Protein AF-A0A438C0N7-F1 (afdb_monomer)

pLDDT: mean 75.09, std 13.57, range [41.03, 96.31]

InterPro domains:
  IPR004041 NAF domain [PF03822] (58-81)
  IPR018451 NAF/FISL domain [PS50816] (56-80)

Organism: Vitis vinifera (NCBI:txid29760)

Mean predicted aligned error: 17.83 Å

Structure (mmCIF, N/CA/C/O backbone):
data_AF-A0A438C0N7-F1
#
_entry.id   AF-A0A438C0N7-F1
#
loop_
_atom_site.group_PDB
_atom_site.id
_atom_site.type_symbol
_atom_site.label_atom_id
_atom_site.label_alt_id
_atom_site.label_comp_id
_atom_site.label_asym_id
_atom_site.label_entity_id
_atom_site.label_seq_id
_atom_site.pdbx_PDB_ins_code
_atom_site.Cartn_x
_atom_site.Cartn_y
_atom_site.Cartn_z
_atom_site.occupancy
_atom_site.B_iso_or_equiv
_atom_site.auth_seq_id
_atom_site.auth_comp_id
_atom_site.auth_asym_id
_atom_site.auth_atom_id
_atom_site.pdbx_PDB_model_num
ATOM 1 N N . MET A 1 1 ? 7.743 -11.822 20.398 1.00 57.69 1 MET A N 1
ATOM 2 C CA . MET A 1 1 ? 6.401 -11.724 19.775 1.00 57.69 1 MET A CA 1
ATOM 3 C C . MET A 1 1 ? 6.524 -12.049 18.295 1.00 57.69 1 MET A C 1
ATOM 5 O O . MET A 1 1 ? 7.520 -11.659 17.701 1.00 57.69 1 MET A O 1
ATOM 9 N N . GLN A 1 2 ? 5.566 -12.773 17.714 1.00 89.94 2 GLN A N 1
ATOM 10 C CA . GLN A 1 2 ? 5.538 -13.085 16.279 1.00 89.94 2 GLN A CA 1
ATOM 11 C C . GLN A 1 2 ? 4.551 -12.164 15.556 1.00 89.94 2 GLN A C 1
ATOM 13 O O . GLN A 1 2 ? 3.518 -11.801 16.115 1.00 89.94 2 GLN A O 1
ATOM 18 N N . ARG A 1 3 ? 4.880 -11.777 14.318 1.00 95.00 3 ARG A N 1
ATOM 19 C CA . ARG A 1 3 ? 4.010 -10.960 13.462 1.00 95.00 3 ARG A CA 1
ATOM 20 C C . ARG A 1 3 ? 2.724 -11.729 13.143 1.00 95.00 3 ARG A C 1
ATOM 22 O O . ARG A 1 3 ? 2.782 -12.894 12.756 1.00 95.00 3 ARG A O 1
ATOM 29 N N . ILE A 1 4 ? 1.579 -11.062 13.267 1.00 95.06 4 ILE A N 1
ATOM 30 C CA . ILE A 1 4 ? 0.281 -11.614 12.871 1.00 95.06 4 ILE A CA 1
ATOM 31 C C . ILE A 1 4 ? 0.219 -11.801 11.345 1.00 95.06 4 ILE A C 1
ATOM 33 O O . ILE A 1 4 ? 0.715 -10.971 10.584 1.00 95.06 4 ILE A O 1
ATOM 37 N N . ARG A 1 5 ? -0.366 -12.911 10.887 1.00 96.31 5 ARG A N 1
ATOM 38 C CA . ARG A 1 5 ? -0.608 -13.171 9.457 1.00 96.31 5 ARG A CA 1
ATOM 39 C C . ARG A 1 5 ? -1.913 -12.513 9.006 1.00 96.31 5 ARG A C 1
ATOM 41 O O . ARG A 1 5 ? -2.771 -12.234 9.839 1.00 96.31 5 ARG A O 1
ATOM 48 N N . ILE A 1 6 ? -2.099 -12.348 7.695 1.00 93.12 6 ILE A N 1
ATOM 49 C CA . ILE A 1 6 ? -3.353 -11.833 7.113 1.00 93.12 6 ILE A CA 1
ATOM 50 C C . ILE A 1 6 ? -4.572 -12.617 7.613 1.00 93.12 6 ILE A C 1
ATOM 52 O O . ILE A 1 6 ? -5.559 -12.007 8.009 1.00 93.12 6 ILE A O 1
ATOM 56 N N . GLU A 1 7 ? -4.477 -13.944 7.706 1.00 93.38 7 GLU A N 1
ATOM 57 C CA . GLU A 1 7 ? -5.548 -14.777 8.272 1.00 93.38 7 GLU A CA 1
ATOM 58 C C . GLU A 1 7 ? -5.861 -14.437 9.732 1.00 93.38 7 GLU A C 1
ATOM 60 O O . GLU A 1 7 ? -7.014 -14.443 10.149 1.00 93.38 7 GLU A O 1
ATOM 65 N N . GLY A 1 8 ? -4.840 -14.092 10.518 1.00 94.50 8 GLY A N 1
ATOM 66 C CA . GLY A 1 8 ? -5.033 -13.630 11.890 1.00 94.50 8 GLY A CA 1
ATOM 67 C C . GLY A 1 8 ? -5.783 -12.301 11.935 1.00 94.50 8 GLY A C 1
ATOM 68 O O . GLY A 1 8 ? -6.720 -12.164 12.711 1.00 94.50 8 GLY A O 1
ATOM 69 N N . ILE A 1 9 ? -5.427 -11.361 11.055 1.00 94.44 9 ILE A N 1
ATOM 70 C CA . ILE A 1 9 ? -6.093 -10.056 10.949 1.00 94.44 9 ILE A CA 1
ATOM 71 C C . ILE A 1 9 ? -7.553 -10.231 10.509 1.00 94.44 9 ILE A C 1
ATOM 73 O O . ILE A 1 9 ? -8.446 -9.692 11.149 1.00 94.44 9 ILE A O 1
ATOM 77 N N . LYS A 1 10 ? -7.827 -11.039 9.476 1.00 92.38 10 LYS A N 1
ATOM 78 C CA . LYS A 1 10 ? -9.197 -11.318 8.996 1.00 92.38 10 LYS A CA 1
ATOM 79 C C . LYS A 1 10 ? -10.087 -11.971 10.061 1.00 92.38 10 LYS A C 1
ATOM 81 O O . LYS A 1 10 ? -11.312 -11.838 10.025 1.00 92.38 10 LYS A O 1
ATOM 86 N N . ASN A 1 11 ? -9.479 -12.695 11.000 1.00 92.94 11 ASN A N 1
ATOM 87 C CA . ASN A 1 11 ? -10.179 -13.356 12.096 1.00 92.94 11 ASN A CA 1
ATOM 88 C C . ASN A 1 11 ? -10.329 -12.491 13.353 1.00 92.94 11 ASN A C 1
ATOM 90 O O . ASN A 1 11 ? -11.058 -12.883 14.265 1.00 92.94 11 ASN A O 1
ATOM 94 N N . ASP A 1 12 ? -9.686 -11.327 13.391 1.00 95.94 12 ASP A N 1
ATOM 95 C CA . ASP A 1 12 ? -9.700 -10.443 14.544 1.00 95.94 12 ASP A CA 1
ATOM 96 C C . ASP A 1 12 ? -11.098 -9.811 14.77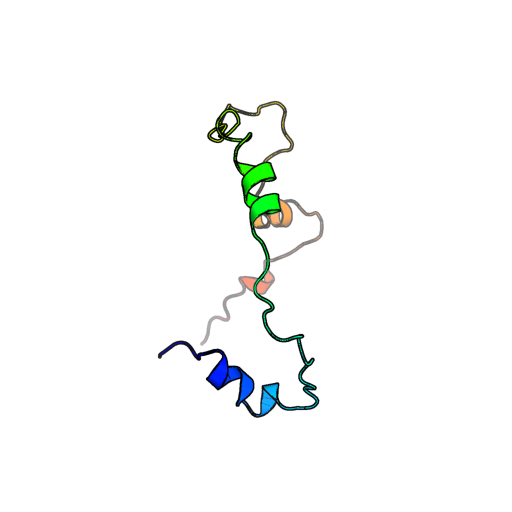2 1.00 95.94 12 ASP A C 1
ATOM 98 O O . ASP A 1 12 ? -11.744 -9.364 13.814 1.00 95.94 12 ASP A O 1
ATOM 102 N N . PRO A 1 13 ? -11.600 -9.755 16.026 1.00 95.88 13 PRO A N 1
ATOM 103 C CA . PRO A 1 13 ? -12.915 -9.190 16.333 1.00 95.88 13 PRO A CA 1
ATOM 104 C C . PRO A 1 13 ? -13.076 -7.717 15.947 1.00 95.88 13 PRO A C 1
ATOM 106 O O . PRO A 1 13 ? -14.171 -7.309 15.554 1.00 95.88 13 PRO A O 1
ATOM 109 N N . TRP A 1 14 ? -12.011 -6.916 16.056 1.00 96.31 14 TRP A N 1
ATOM 110 C CA . TRP A 1 14 ? -12.029 -5.516 15.641 1.00 96.31 14 TRP A CA 1
ATOM 111 C C . TRP A 1 14 ? -12.120 -5.414 14.119 1.00 96.31 14 TRP A C 1
ATOM 113 O O . TRP A 1 14 ? -12.939 -4.646 13.616 1.00 96.31 14 TRP A O 1
ATOM 123 N N . PHE A 1 15 ? -11.367 -6.245 13.391 1.00 94.50 15 PHE A N 1
ATOM 124 C CA . PHE A 1 15 ? -11.369 -6.242 11.926 1.00 94.50 15 PHE A CA 1
ATOM 125 C C . PHE A 1 15 ? -12.710 -6.687 11.335 1.00 94.50 15 PHE A C 1
ATOM 127 O O . PHE A 1 15 ? -13.157 -6.138 10.336 1.00 94.50 15 PHE A O 1
ATOM 134 N N . ARG A 1 16 ? -13.396 -7.654 11.953 1.00 94.69 16 ARG A N 1
ATOM 135 C CA . ARG A 1 16 ? -14.685 -8.166 11.451 1.00 94.69 16 ARG A CA 1
ATOM 136 C C . ARG A 1 16 ? -15.855 -7.199 11.625 1.00 94.69 16 ARG A C 1
ATOM 138 O O . ARG A 1 16 ? -16.899 -7.386 10.999 1.00 94.69 16 ARG A O 1
ATOM 145 N N . LYS A 1 17 ? -15.731 -6.184 12.480 1.00 95.62 17 LYS A N 1
ATOM 146 C CA . LYS A 1 17 ? -16.836 -5.272 12.779 1.00 95.62 17 LYS A CA 1
ATOM 147 C C . LYS A 1 17 ? -17.183 -4.436 11.545 1.00 95.62 17 LYS A C 1
ATOM 149 O O . LYS A 1 17 ? -16.403 -3.591 11.126 1.00 95.62 17 LYS A O 1
ATOM 154 N N . ASN A 1 18 ? -18.383 -4.648 11.001 1.00 93.44 18 ASN A N 1
ATOM 155 C CA . ASN A 1 18 ? -18.886 -3.995 9.783 1.00 93.44 18 ASN A CA 1
ATOM 156 C C . ASN A 1 18 ? -18.036 -4.252 8.524 1.00 93.44 18 ASN A C 1
ATOM 158 O O . ASN A 1 18 ? -18.180 -3.538 7.533 1.00 93.44 18 ASN A O 1
ATOM 162 N N . TYR A 1 19 ? -17.161 -5.260 8.546 1.00 92.38 19 TYR A N 1
ATOM 163 C CA . TYR A 1 19 ? -16.372 -5.622 7.378 1.00 92.38 19 TYR A CA 1
ATOM 164 C C . TYR A 1 19 ? -17.217 -6.436 6.402 1.00 92.38 19 TYR A C 1
ATOM 166 O O . TYR A 1 19 ? -17.776 -7.475 6.754 1.00 92.38 19 TYR A O 1
ATOM 174 N N . VAL A 1 20 ? -17.279 -5.971 5.158 1.00 89.62 20 VAL A N 1
ATOM 175 C CA . VAL A 1 20 ? -17.903 -6.685 4.046 1.00 89.62 20 VAL A CA 1
ATOM 176 C C . VAL A 1 20 ? -16.790 -7.072 3.087 1.00 89.62 20 VAL A C 1
ATOM 178 O O . VAL A 1 20 ? -16.109 -6.212 2.534 1.00 89.62 20 VAL A O 1
ATOM 181 N N . SER A 1 21 ? -16.583 -8.377 2.912 1.00 83.56 21 SER A N 1
ATOM 182 C CA . SER A 1 21 ? -15.600 -8.872 1.954 1.00 83.56 21 SER A CA 1
ATOM 183 C C . SER A 1 21 ? -16.075 -8.557 0.539 1.00 83.56 21 SER A C 1
ATOM 185 O O . SER A 1 21 ? -17.112 -9.054 0.096 1.00 83.56 21 SER A O 1
ATOM 187 N N . SER A 1 22 ? -15.303 -7.744 -0.177 1.00 81.69 22 SER A N 1
ATOM 188 C CA . SER A 1 22 ? -15.459 -7.605 -1.619 1.00 81.69 22 SER A CA 1
ATOM 189 C C . SER A 1 22 ? -15.111 -8.943 -2.258 1.00 81.69 22 SER A C 1
ATOM 191 O O . SER A 1 22 ? -13.996 -9.440 -2.088 1.00 81.69 22 SER A O 1
ATOM 193 N N . LYS A 1 23 ? -16.058 -9.534 -2.988 1.00 75.50 23 LYS A N 1
ATOM 194 C CA . LYS A 1 23 ? -15.751 -10.660 -3.868 1.00 75.50 23 LYS A CA 1
ATOM 195 C C . LYS A 1 23 ? -14.897 -10.110 -5.005 1.00 75.50 23 LYS A C 1
ATOM 197 O O . LYS A 1 23 ? -15.430 -9.510 -5.935 1.00 75.50 23 LYS A O 1
ATOM 202 N N . CYS A 1 24 ? -13.579 -10.245 -4.889 1.00 65.25 24 CYS A N 1
ATOM 203 C CA . CYS A 1 24 ? -12.720 -10.130 -6.057 1.00 65.25 24 CYS A CA 1
ATOM 204 C C . CYS A 1 24 ? -13.121 -11.264 -7.007 1.00 65.25 24 CYS A C 1
ATOM 206 O O . CYS A 1 24 ? -13.445 -12.359 -6.534 1.00 65.25 24 CYS A O 1
ATOM 208 N N . ARG A 1 25 ? -13.163 -11.001 -8.317 1.00 64.25 25 ARG A N 1
ATOM 209 C CA . ARG A 1 25 ? -13.209 -12.097 -9.293 1.00 64.25 25 ARG A CA 1
ATOM 210 C C . ARG A 1 25 ? -12.042 -13.036 -8.987 1.00 64.25 25 ARG A C 1
ATOM 212 O O . ARG A 1 25 ? -11.013 -12.573 -8.495 1.00 64.25 25 ARG A O 1
ATOM 219 N N . GLU A 1 26 ? -12.256 -14.333 -9.202 1.00 68.75 26 GLU A N 1
ATOM 220 C CA . GLU A 1 26 ? -11.174 -15.315 -9.130 1.00 68.75 26 GLU A CA 1
ATOM 221 C C . GLU A 1 26 ? -9.993 -14.805 -9.957 1.00 68.75 26 GLU A C 1
ATOM 223 O O . GLU A 1 26 ? -10.209 -14.108 -10.952 1.00 68.75 26 GLU A O 1
ATOM 228 N N . ASP A 1 27 ? -8.774 -15.097 -9.500 1.00 63.44 27 ASP A N 1
ATOM 229 C CA . ASP A 1 27 ? -7.558 -14.787 -10.241 1.00 63.44 27 ASP A CA 1
ATOM 230 C C . ASP A 1 27 ? -7.635 -15.547 -11.573 1.00 63.44 27 ASP A C 1
ATOM 232 O O . ASP A 1 27 ? -7.290 -16.725 -11.664 1.00 63.44 27 ASP A O 1
ATOM 236 N N . GLU A 1 28 ? -8.204 -14.898 -12.590 1.00 69.94 28 GLU A N 1
ATOM 237 C CA . GLU A 1 28 ? -8.175 -15.382 -13.960 1.00 69.94 28 GLU A CA 1
ATOM 238 C C . GLU A 1 28 ? -6.702 -15.484 -14.358 1.00 69.94 28 GLU A C 1
ATOM 240 O O . GLU A 1 28 ? -5.884 -14.639 -13.986 1.00 69.94 28 GLU A O 1
ATOM 245 N N . GLU A 1 29 ? -6.347 -16.542 -15.083 1.00 70.75 29 GLU A N 1
ATOM 246 C CA . GLU A 1 29 ? -5.008 -16.690 -15.640 1.00 70.75 29 GLU A CA 1
ATOM 247 C C . GLU A 1 29 ? -4.789 -15.544 -16.638 1.00 70.75 29 GLU A C 1
ATOM 249 O O . GLU A 1 29 ? -5.280 -15.565 -17.767 1.00 70.75 29 GLU A O 1
ATOM 254 N N . VAL A 1 30 ? -4.150 -14.473 -16.164 1.00 73.25 30 VAL A N 1
ATOM 255 C CA . VAL A 1 30 ? -3.930 -13.257 -16.944 1.00 73.25 30 VAL A CA 1
ATOM 256 C C . VAL A 1 30 ? -2.759 -13.471 -17.890 1.00 73.25 30 VAL A C 1
ATOM 258 O O . VAL A 1 30 ? -1.679 -13.891 -17.475 1.00 73.25 30 VAL A O 1
ATOM 261 N N . ASN A 1 31 ? -2.969 -13.165 -19.170 1.00 81.94 31 ASN A N 1
ATOM 262 C CA . ASN A 1 31 ? -1.882 -13.158 -20.136 1.00 81.94 31 ASN A CA 1
ATOM 263 C C . ASN A 1 31 ? -0.893 -12.037 -19.781 1.00 81.94 31 ASN A C 1
ATOM 265 O O . ASN A 1 31 ? -1.287 -10.878 -19.652 1.00 81.94 31 ASN A O 1
ATOM 269 N N . LEU A 1 32 ? 0.381 -12.389 -19.625 1.00 86.38 32 LEU A N 1
ATOM 270 C CA . LEU A 1 32 ? 1.453 -11.450 -19.305 1.00 86.38 32 LEU A CA 1
ATOM 271 C C . LEU A 1 32 ? 2.177 -10.926 -20.552 1.00 86.38 32 LEU A C 1
ATOM 273 O O . LEU A 1 32 ? 3.084 -10.114 -20.399 1.00 86.38 32 LEU A O 1
ATOM 277 N N . ASP A 1 33 ? 1.786 -11.336 -21.762 1.00 86.88 33 ASP A N 1
ATOM 278 C CA . ASP A 1 33 ? 2.435 -10.916 -23.014 1.00 86.88 33 ASP A CA 1
ATOM 279 C C . ASP A 1 33 ? 2.525 -9.387 -23.152 1.00 86.88 33 ASP A C 1
ATOM 281 O O . ASP A 1 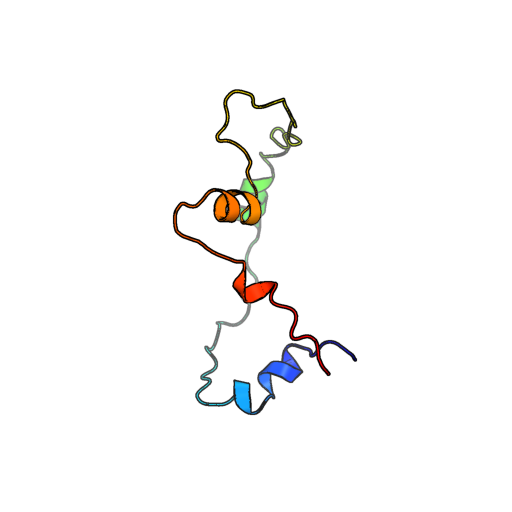33 ? 3.569 -8.873 -23.542 1.00 86.88 33 ASP A O 1
ATOM 285 N N . ASP A 1 34 ? 1.479 -8.646 -22.765 1.00 81.88 34 ASP A N 1
ATOM 286 C CA . ASP A 1 34 ? 1.484 -7.176 -22.813 1.00 81.88 34 ASP A CA 1
ATOM 287 C C . ASP A 1 34 ? 2.483 -6.570 -21.813 1.00 81.88 34 ASP A C 1
ATOM 289 O O . ASP A 1 34 ? 3.099 -5.542 -22.085 1.00 81.88 34 ASP A O 1
ATOM 293 N N . ILE A 1 35 ? 2.665 -7.205 -20.649 1.00 83.94 35 ILE A N 1
ATOM 294 C CA . ILE A 1 35 ? 3.668 -6.789 -19.661 1.00 83.94 35 ILE A CA 1
ATOM 295 C C . ILE A 1 35 ? 5.060 -7.061 -20.229 1.00 83.94 35 ILE A C 1
ATOM 297 O O . ILE A 1 35 ? 5.901 -6.168 -20.220 1.00 83.94 35 ILE A O 1
ATOM 301 N N . HIS A 1 36 ? 5.291 -8.253 -20.776 1.00 83.62 36 HIS A N 1
ATOM 302 C CA . HIS A 1 36 ? 6.564 -8.598 -21.404 1.00 83.62 36 HIS A CA 1
ATOM 303 C C . HIS A 1 36 ? 6.909 -7.637 -22.550 1.00 83.62 36 HIS A C 1
ATOM 305 O O . HIS A 1 36 ? 7.966 -7.021 -22.511 1.00 83.62 36 HIS A O 1
ATOM 311 N N . ALA A 1 37 ? 5.975 -7.366 -23.464 1.00 83.50 37 ALA A N 1
ATOM 312 C CA . ALA A 1 37 ? 6.185 -6.427 -24.566 1.00 83.50 37 ALA A CA 1
ATOM 313 C C . ALA A 1 37 ? 6.501 -4.990 -24.106 1.00 83.50 37 ALA A C 1
ATOM 315 O O . ALA A 1 37 ? 7.249 -4.284 -24.773 1.00 83.50 37 ALA A O 1
ATOM 316 N N . VAL A 1 38 ? 5.950 -4.540 -22.972 1.00 81.06 38 VAL A N 1
ATOM 317 C CA . VAL A 1 38 ? 6.267 -3.217 -22.406 1.00 81.06 38 VAL A CA 1
ATOM 318 C C . VAL A 1 38 ? 7.671 -3.182 -21.802 1.00 81.06 38 VAL A C 1
ATOM 320 O O . VAL A 1 38 ? 8.338 -2.153 -21.903 1.00 81.06 38 VAL A O 1
ATOM 323 N N . PHE A 1 39 ? 8.107 -4.263 -21.148 1.00 78.81 39 PHE A N 1
ATOM 324 C CA . PHE A 1 39 ? 9.374 -4.306 -20.410 1.00 78.81 39 PHE A CA 1
ATOM 325 C C . PHE A 1 39 ? 10.579 -4.792 -21.234 1.00 78.81 39 PHE A C 1
ATOM 327 O O . PHE A 1 39 ? 11.705 -4.446 -20.878 1.00 78.81 39 PHE A O 1
ATOM 334 N N . ASP A 1 40 ? 10.363 -5.510 -22.337 1.00 75.56 40 ASP A N 1
ATOM 335 C CA . ASP A 1 40 ? 11.431 -6.033 -23.203 1.00 75.56 40 ASP A CA 1
ATOM 336 C C . ASP A 1 40 ? 12.228 -4.911 -23.906 1.00 75.56 40 ASP A C 1
ATOM 338 O O . ASP A 1 40 ? 13.431 -5.045 -24.118 1.00 75.56 40 ASP A O 1
ATOM 342 N N . ASP A 1 41 ? 11.607 -3.758 -24.180 1.00 69.38 41 ASP A N 1
ATOM 343 C CA . ASP A 1 41 ? 12.270 -2.601 -24.809 1.00 69.38 41 ASP A CA 1
ATOM 344 C C . ASP A 1 41 ? 13.048 -1.710 -23.810 1.00 69.38 41 ASP A C 1
ATOM 346 O O . ASP A 1 41 ? 13.666 -0.717 -24.202 1.00 69.38 41 ASP A O 1
ATOM 350 N N . ILE A 1 42 ? 13.026 -2.016 -22.503 1.00 66.00 42 ILE A N 1
ATOM 351 C CA . ILE A 1 42 ? 13.578 -1.134 -21.452 1.00 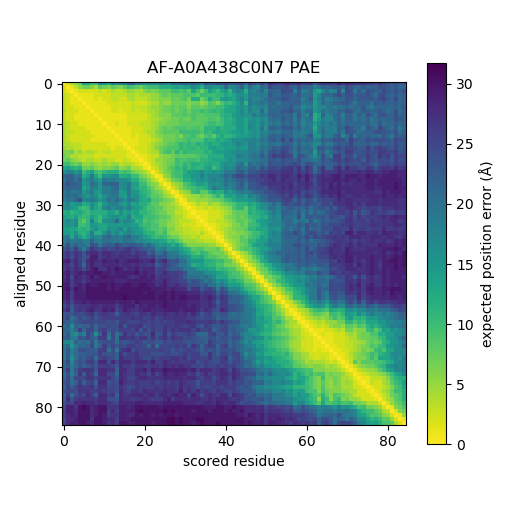66.00 42 ILE A CA 1
ATOM 352 C C . ILE A 1 42 ? 15.014 -1.516 -21.043 1.00 66.00 42 ILE A C 1
ATOM 354 O O . ILE A 1 42 ? 15.600 -0.863 -20.177 1.00 66.00 42 ILE A O 1
ATOM 358 N N . GLU A 1 43 ? 15.635 -2.5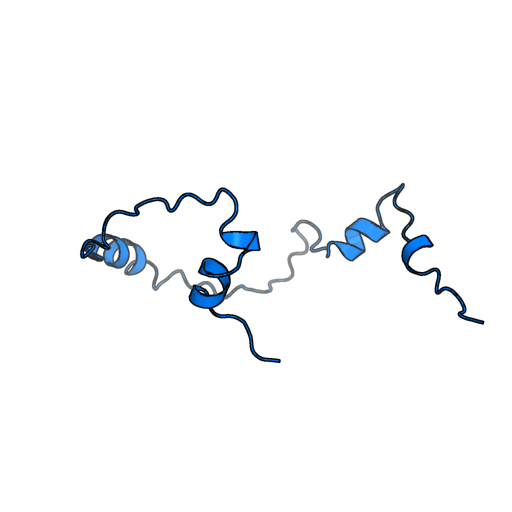16 -21.685 1.00 59.59 43 GLU A N 1
ATOM 359 C CA . GLU A 1 43 ? 17.022 -2.918 -21.386 1.00 59.59 43 GLU A CA 1
ATOM 360 C C . GLU A 1 43 ? 18.028 -1.752 -21.484 1.00 59.59 43 GLU A C 1
ATOM 362 O O . GLU A 1 43 ? 18.997 -1.708 -20.726 1.00 59.59 43 GLU A O 1
ATOM 367 N N . GLU A 1 44 ? 17.779 -0.759 -22.346 1.00 56.19 44 GLU A N 1
ATOM 368 C CA . GLU A 1 44 ? 18.689 0.377 -22.562 1.00 56.19 44 GLU A CA 1
ATOM 369 C C . GLU A 1 44 ? 18.504 1.530 -21.550 1.00 56.19 44 GLU A C 1
ATOM 371 O O . GLU A 1 44 ? 19.357 2.413 -21.454 1.00 56.19 44 GLU A O 1
ATOM 376 N N . ASN A 1 45 ? 17.426 1.527 -20.750 1.00 56.75 45 ASN A N 1
ATOM 377 C CA . ASN A 1 45 ? 17.050 2.662 -19.895 1.00 56.75 45 ASN A CA 1
ATOM 378 C C . ASN A 1 45 ? 17.147 2.384 -18.385 1.00 56.75 45 ASN A C 1
ATOM 380 O O . ASN A 1 45 ? 16.625 3.160 -17.579 1.00 56.75 45 ASN A O 1
ATOM 384 N N . TYR A 1 46 ? 17.856 1.325 -17.978 1.00 57.59 46 TYR A N 1
ATOM 385 C CA . TYR A 1 46 ? 18.322 1.158 -16.596 1.00 57.59 46 TYR A CA 1
ATOM 386 C C . TYR A 1 46 ? 19.422 2.183 -16.286 1.00 57.59 46 TYR A C 1
ATOM 388 O O . TYR A 1 46 ? 20.584 1.852 -16.051 1.00 57.59 46 TYR A O 1
ATOM 396 N N . VAL A 1 47 ? 19.059 3.465 -16.293 1.00 57.56 47 VAL A N 1
ATOM 397 C CA . VAL A 1 47 ? 19.897 4.530 -15.761 1.00 57.56 47 VAL A CA 1
ATOM 398 C C . VAL A 1 47 ? 19.988 4.267 -14.263 1.00 57.56 47 VAL A C 1
ATOM 400 O O . VAL A 1 47 ? 19.058 4.555 -13.512 1.00 57.56 47 VAL A O 1
ATOM 403 N N . SER A 1 48 ? 21.098 3.674 -13.814 1.00 58.47 48 SER A N 1
ATOM 404 C CA . SER A 1 48 ? 21.463 3.720 -12.400 1.00 58.47 48 SER A CA 1
ATOM 405 C C . SER A 1 48 ? 21.376 5.180 -11.978 1.00 58.47 48 SER A C 1
ATOM 407 O O . SER A 1 48 ? 21.986 6.003 -12.667 1.00 58.47 48 SER A O 1
ATOM 409 N N . GLU A 1 49 ? 20.624 5.502 -10.918 1.00 56.00 49 GLU A N 1
ATOM 410 C CA . GLU A 1 49 ? 20.553 6.861 -10.376 1.00 56.00 49 GLU A CA 1
ATOM 411 C C . GLU A 1 49 ? 21.969 7.440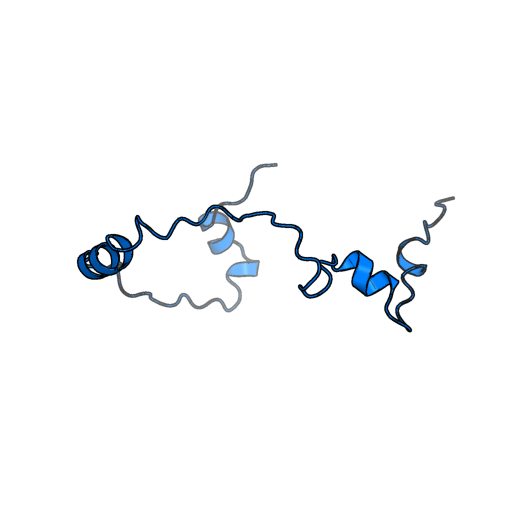 -10.329 1.00 56.00 49 GLU A C 1
ATOM 413 O O . GLU A 1 49 ? 22.794 7.051 -9.499 1.00 56.00 49 GLU A O 1
ATOM 418 N N . GLN A 1 50 ? 22.290 8.335 -11.266 1.00 58.56 50 GLN A N 1
ATOM 419 C CA . GLN A 1 50 ? 23.500 9.114 -11.141 1.00 58.56 50 GLN A CA 1
ATOM 420 C C . GLN A 1 50 ? 23.196 10.049 -9.986 1.00 58.56 50 GLN A C 1
ATOM 422 O O . GLN A 1 50 ? 22.408 10.982 -10.134 1.00 58.56 50 GLN A O 1
ATOM 427 N N . SER A 1 51 ? 23.814 9.800 -8.832 1.00 55.44 51 SER A N 1
ATOM 428 C CA . SER A 1 51 ? 23.949 10.783 -7.760 1.00 55.44 51 SER A CA 1
ATOM 429 C C . SER A 1 51 ? 24.855 11.920 -8.258 1.00 55.44 51 SER A C 1
ATOM 431 O O . SER A 1 51 ? 25.954 12.148 -7.756 1.00 55.44 51 SER A O 1
ATOM 433 N N . GLY A 1 52 ? 24.460 12.555 -9.357 1.00 49.81 52 GLY A N 1
ATOM 434 C CA . GLY A 1 52 ? 25.097 13.722 -9.912 1.00 49.81 52 GLY A CA 1
ATOM 435 C C . GLY A 1 52 ? 24.613 14.889 -9.088 1.00 49.81 52 GLY A C 1
ATOM 436 O O . GLY A 1 52 ? 23.436 15.222 -9.173 1.00 49.81 52 GLY A O 1
ATOM 437 N N . ASN A 1 53 ? 25.528 15.442 -8.289 1.00 59.44 53 ASN A N 1
ATOM 438 C CA . ASN A 1 53 ? 25.431 16.714 -7.578 1.00 59.44 53 ASN A CA 1
ATOM 439 C C . ASN A 1 53 ? 24.454 17.671 -8.270 1.00 59.44 53 ASN A C 1
ATOM 441 O O . ASN A 1 53 ? 24.789 18.388 -9.212 1.00 59.44 53 ASN A O 1
ATOM 445 N N . ASN A 1 54 ? 23.211 17.624 -7.820 1.00 57.06 54 ASN A N 1
ATOM 446 C CA . ASN A 1 54 ? 22.096 18.357 -8.372 1.00 57.06 54 ASN A CA 1
ATOM 447 C C . ASN A 1 54 ? 22.029 19.704 -7.655 1.00 57.06 54 ASN A C 1
ATOM 449 O O . ASN A 1 54 ? 21.067 20.013 -6.959 1.00 57.06 54 ASN A O 1
ATOM 453 N N . ASP A 1 55 ? 23.036 20.542 -7.917 1.00 57.28 55 ASP A N 1
ATOM 454 C CA . ASP A 1 55 ? 23.077 21.962 -7.532 1.00 57.28 55 ASP A CA 1
ATOM 4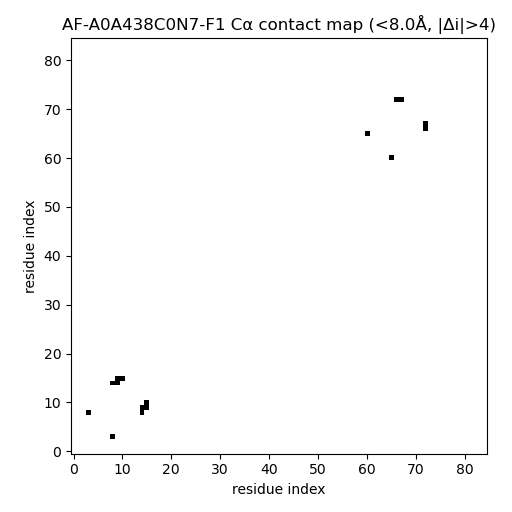55 C C . ASP A 1 55 ? 21.974 22.798 -8.229 1.00 57.28 55 ASP A C 1
ATOM 457 O O . ASP A 1 55 ? 21.920 24.019 -8.109 1.00 57.28 55 ASP A O 1
ATOM 461 N N . THR A 1 56 ? 21.087 22.157 -8.999 1.00 60.41 56 THR A N 1
ATOM 462 C CA . THR A 1 56 ? 19.977 22.781 -9.744 1.00 60.41 56 THR A CA 1
ATOM 463 C C . THR A 1 56 ? 18.607 22.165 -9.405 1.00 60.41 56 THR A C 1
ATOM 465 O O . THR A 1 56 ? 17.600 22.542 -10.001 1.00 60.41 56 THR A O 1
ATOM 468 N N . GLY A 1 57 ? 18.537 21.214 -8.463 1.00 62.56 57 GLY A N 1
ATOM 469 C CA . GLY A 1 57 ? 17.279 20.608 -8.008 1.00 62.56 57 GLY A CA 1
ATOM 470 C C . GLY A 1 57 ? 16.637 21.359 -6.831 1.00 62.56 57 GLY A C 1
ATOM 471 O O . GLY A 1 57 ? 17.313 22.144 -6.163 1.00 62.56 57 GLY A O 1
ATOM 472 N N . PRO A 1 58 ? 15.344 21.124 -6.527 1.00 65.88 58 PRO A N 1
ATOM 473 C CA . PRO A 1 58 ? 14.775 21.528 -5.245 1.00 65.88 58 PRO A CA 1
ATOM 474 C C . PRO A 1 58 ? 15.630 20.950 -4.119 1.00 65.88 58 PRO A C 1
ATOM 476 O O . PRO A 1 58 ? 16.068 19.802 -4.214 1.00 65.88 58 PRO A O 1
ATOM 479 N N . LEU A 1 59 ? 15.862 21.735 -3.067 1.00 68.12 59 LEU A N 1
ATOM 480 C CA . LEU A 1 59 ? 16.644 21.289 -1.920 1.00 68.12 59 LEU A CA 1
ATOM 481 C C . LEU A 1 59 ? 16.075 19.953 -1.411 1.00 68.12 59 LEU A C 1
ATOM 483 O O . LEU A 1 59 ? 14.923 19.895 -0.975 1.00 68.12 59 LEU A O 1
ATOM 487 N N . ILE A 1 60 ? 16.865 18.880 -1.495 1.00 73.75 60 ILE A N 1
ATOM 488 C CA . ILE A 1 60 ? 16.484 17.584 -0.934 1.00 73.75 60 ILE A CA 1
ATOM 489 C C . ILE A 1 60 ? 16.544 17.749 0.580 1.00 73.75 60 ILE A C 1
ATOM 491 O O . ILE A 1 60 ? 17.623 17.838 1.158 1.00 73.75 60 ILE A O 1
ATOM 495 N N . MET A 1 61 ? 15.375 17.851 1.204 1.00 75.56 61 MET A N 1
ATOM 496 C CA . MET A 1 61 ? 15.243 18.137 2.626 1.00 75.56 61 MET A CA 1
ATOM 497 C C . MET A 1 61 ? 14.292 17.131 3.270 1.00 75.56 61 MET A C 1
ATOM 499 O O . MET A 1 61 ? 13.205 16.859 2.758 1.00 75.56 61 MET A O 1
ATOM 503 N N . ASN A 1 62 ? 14.698 16.566 4.403 1.00 79.69 62 ASN A N 1
ATOM 504 C CA . ASN A 1 62 ? 13.867 15.649 5.167 1.00 79.69 62 ASN A CA 1
ATOM 505 C C . ASN A 1 62 ? 12.679 16.387 5.821 1.00 79.69 62 ASN A C 1
ATOM 507 O O . ASN A 1 62 ? 12.764 17.565 6.168 1.00 79.69 62 ASN A O 1
ATOM 511 N N . ALA A 1 63 ? 11.574 15.678 6.070 1.00 82.94 63 ALA A N 1
ATOM 512 C CA . ALA A 1 63 ? 10.400 16.232 6.747 1.00 82.94 63 ALA A CA 1
ATOM 513 C C . ALA A 1 63 ? 10.723 16.871 8.116 1.00 82.94 63 ALA A C 1
ATOM 515 O O . ALA A 1 63 ? 10.143 17.898 8.457 1.00 82.94 63 ALA A O 1
ATOM 516 N N . PHE A 1 64 ? 11.668 16.322 8.886 1.00 80.06 64 PHE A N 1
ATOM 517 C CA . PHE A 1 64 ? 12.110 16.906 10.159 1.00 80.06 64 PHE A CA 1
ATOM 518 C C . PHE A 1 64 ? 12.843 18.241 9.980 1.00 80.06 64 PHE A C 1
ATOM 520 O O . PHE A 1 64 ? 12.691 19.150 10.799 1.00 80.06 64 PHE A O 1
ATOM 527 N N . GLU A 1 65 ? 13.599 18.390 8.895 1.00 79.06 65 GLU A N 1
ATOM 528 C CA . GLU A 1 65 ? 14.278 19.639 8.551 1.00 79.06 65 GLU A CA 1
ATOM 529 C C . GLU A 1 65 ? 13.256 20.692 8.098 1.00 79.06 65 GLU A C 1
ATOM 531 O O . GLU A 1 65 ? 13.278 21.815 8.599 1.00 79.06 65 GLU A O 1
ATOM 536 N N . MET A 1 66 ? 12.271 20.308 7.274 1.00 80.25 66 MET A N 1
ATOM 537 C CA . MET A 1 66 ? 11.148 21.183 6.904 1.00 80.25 66 MET A CA 1
ATOM 538 C C . MET A 1 66 ? 10.358 21.668 8.126 1.00 80.25 66 MET A 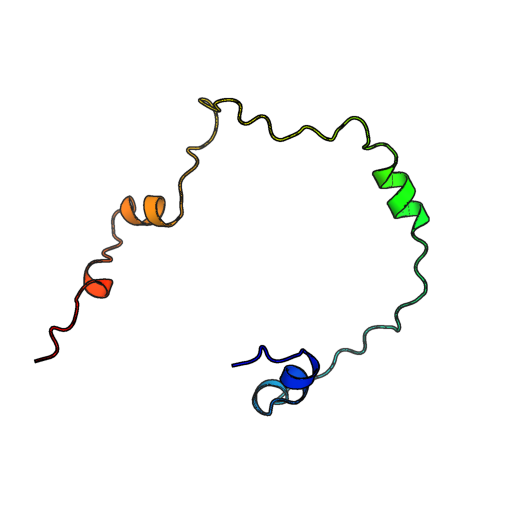C 1
ATOM 540 O O . MET A 1 66 ? 10.004 22.842 8.227 1.00 80.25 66 MET A O 1
ATOM 544 N N . ILE A 1 67 ? 10.092 20.764 9.070 1.00 78.81 67 ILE A N 1
ATOM 545 C CA . ILE A 1 67 ? 9.376 21.055 10.316 1.00 78.81 67 ILE A CA 1
ATOM 546 C C . ILE A 1 67 ? 10.151 22.056 11.175 1.00 78.81 67 ILE A C 1
ATOM 548 O O . ILE A 1 67 ? 9.557 22.996 11.700 1.00 78.81 67 ILE A O 1
ATOM 552 N N . THR A 1 68 ? 11.469 21.890 11.279 1.00 73.31 68 THR A N 1
ATOM 553 C CA . THR A 1 68 ? 12.337 22.785 12.058 1.00 73.31 68 THR A CA 1
ATOM 554 C C . THR A 1 68 ? 12.359 24.210 11.489 1.00 73.31 68 THR A C 1
ATOM 556 O O . THR A 1 68 ? 12.500 25.170 12.243 1.00 73.31 68 THR A O 1
ATOM 559 N N . LEU A 1 69 ? 12.179 24.368 10.174 1.00 74.62 69 LEU A N 1
ATOM 560 C CA . LEU A 1 69 ? 12.170 25.669 9.494 1.00 74.62 69 LEU A CA 1
ATOM 561 C C . LEU A 1 69 ? 10.786 26.345 9.447 1.00 74.62 69 LEU A C 1
ATOM 563 O O . LEU A 1 69 ? 10.684 27.513 9.064 1.00 74.62 69 LEU A O 1
ATOM 567 N N . SER A 1 70 ? 9.714 25.645 9.826 1.00 79.31 70 SER A N 1
ATOM 568 C CA . SER A 1 70 ? 8.347 26.166 9.763 1.00 79.31 70 SER A CA 1
ATOM 569 C C . SER A 1 70 ? 8.092 27.231 10.838 1.00 79.31 70 SER A C 1
ATOM 571 O O . SER A 1 70 ? 8.016 26.925 12.031 1.00 79.31 70 SER A O 1
ATOM 573 N N . GLN A 1 71 ? 7.861 28.484 10.425 1.00 72.88 71 GLN A N 1
ATOM 574 C CA . GLN A 1 71 ? 7.450 29.566 11.329 1.00 72.88 71 GLN A CA 1
ATOM 575 C C . GLN A 1 71 ? 6.060 29.261 11.908 1.00 72.88 71 GLN A C 1
ATOM 577 O O . GLN A 1 71 ? 5.047 29.392 11.226 1.00 72.88 71 GLN A O 1
ATOM 582 N N . GLY A 1 72 ? 6.014 28.817 13.165 1.00 73.75 72 GLY A N 1
ATOM 583 C CA . GLY A 1 72 ? 4.771 28.507 13.881 1.00 73.75 72 GLY A CA 1
ATOM 584 C C . GLY A 1 72 ? 4.664 27.078 14.411 1.00 73.75 72 GLY A C 1
ATOM 585 O O . GLY A 1 72 ? 3.690 26.768 15.094 1.00 73.75 72 GLY A O 1
ATOM 586 N N . LEU A 1 73 ? 5.652 26.214 14.158 1.00 74.19 73 LEU A N 1
ATOM 587 C CA . LEU A 1 73 ? 5.668 24.856 14.700 1.00 74.19 73 LEU A CA 1
ATOM 588 C C . LEU A 1 73 ? 6.634 24.765 15.891 1.00 74.19 73 LEU A C 1
ATOM 590 O O . LEU A 1 73 ? 7.848 24.733 15.723 1.00 74.19 73 LEU A O 1
ATOM 594 N N . ASN A 1 74 ? 6.093 24.733 17.113 1.00 73.62 74 ASN A N 1
ATOM 595 C CA . ASN A 1 74 ? 6.881 24.563 18.336 1.00 73.62 74 ASN A CA 1
ATOM 596 C C . ASN A 1 74 ? 6.803 23.109 18.830 1.00 73.62 74 ASN A C 1
ATOM 598 O O . ASN A 1 74 ? 5.816 22.710 19.447 1.00 73.62 74 ASN A O 1
ATOM 602 N N . LEU A 1 75 ? 7.857 22.326 18.590 1.00 73.38 75 LEU A N 1
ATOM 603 C CA . LEU A 1 75 ? 7.946 20.930 19.039 1.00 73.38 75 LEU A CA 1
ATOM 604 C C . LEU A 1 75 ? 8.442 20.765 20.484 1.00 73.38 75 LEU A C 1
ATOM 606 O O . LEU A 1 75 ? 8.542 19.634 20.956 1.00 73.38 75 LEU A O 1
ATOM 610 N N . SER A 1 76 ? 8.743 21.852 21.204 1.00 72.50 76 SER A N 1
ATOM 611 C CA . SER A 1 76 ? 9.347 21.784 22.547 1.00 72.50 76 SER A CA 1
ATOM 612 C C . SER A 1 76 ? 8.507 20.955 23.527 1.00 72.50 76 SER A C 1
ATOM 614 O O . SER A 1 76 ? 9.059 20.203 24.324 1.00 72.50 76 SER A O 1
ATOM 616 N N . ALA A 1 77 ? 7.176 20.993 23.398 1.00 73.69 77 ALA A N 1
ATOM 617 C CA . ALA A 1 77 ? 6.252 20.216 24.228 1.00 73.69 77 ALA A CA 1
ATOM 618 C C . ALA A 1 77 ? 6.379 18.685 24.060 1.00 73.69 77 ALA A C 1
ATOM 620 O O . ALA A 1 77 ? 5.979 17.937 24.947 1.00 73.69 77 ALA A O 1
ATOM 621 N N . LEU A 1 78 ? 6.936 18.195 22.944 1.00 71.94 78 LEU A N 1
ATOM 622 C CA . LEU A 1 78 ? 7.194 16.761 22.730 1.00 71.94 78 LEU A CA 1
ATOM 623 C C . LEU A 1 78 ? 8.471 16.286 23.435 1.00 71.94 78 LEU A C 1
ATOM 625 O O . LEU A 1 78 ? 8.633 15.090 23.682 1.00 71.94 78 LEU A O 1
ATOM 629 N N . PHE A 1 79 ? 9.367 17.219 23.758 1.00 70.12 79 PHE A N 1
ATOM 630 C CA . PHE A 1 79 ? 10.644 16.953 24.417 1.00 70.12 79 PHE A CA 1
ATOM 631 C C . PHE A 1 79 ? 10.640 17.319 25.901 1.00 70.12 79 PHE A C 1
ATOM 633 O O . PHE A 1 79 ? 11.649 17.090 26.572 1.00 70.12 79 PHE A O 1
ATOM 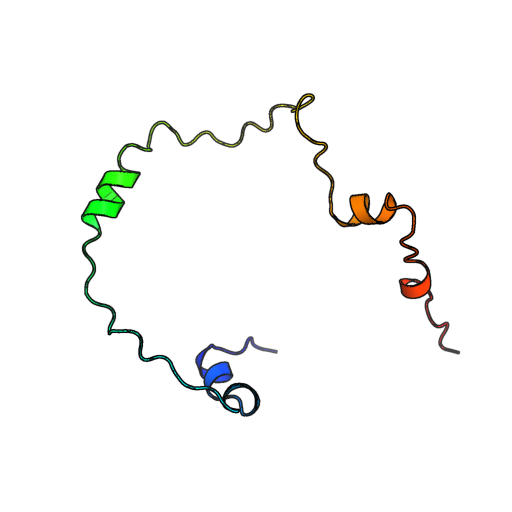640 N N . ASP A 1 80 ? 9.510 17.806 26.427 1.00 71.12 80 ASP A N 1
ATOM 641 C CA . ASP A 1 80 ? 9.273 17.943 27.862 1.00 71.12 80 ASP A CA 1
ATOM 642 C C . ASP A 1 80 ? 9.225 16.546 28.489 1.00 71.12 80 ASP A C 1
ATOM 644 O O . ASP A 1 80 ? 8.188 15.896 28.666 1.00 71.12 80 ASP A O 1
ATOM 648 N N . ARG A 1 81 ? 10.418 16.038 28.804 1.00 64.25 81 ARG A N 1
ATOM 649 C CA . ARG 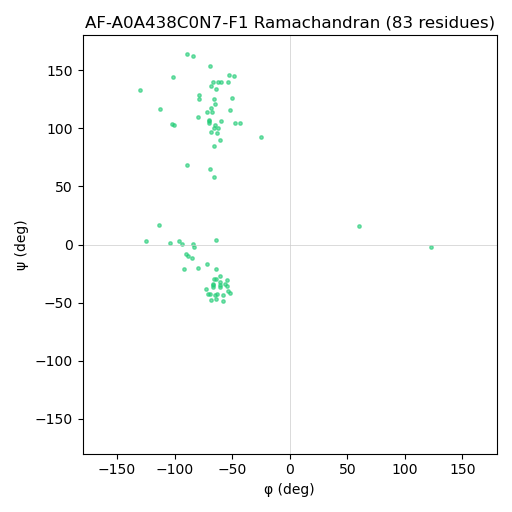A 1 81 ? 10.585 14.881 29.663 1.00 64.25 81 ARG A CA 1
ATOM 650 C C . ARG A 1 81 ? 9.962 15.254 30.994 1.00 64.25 81 ARG A C 1
ATOM 652 O O . ARG A 1 81 ? 10.554 15.999 31.768 1.00 64.25 81 ARG A O 1
ATOM 659 N N . ARG A 1 82 ? 8.789 14.686 31.275 1.00 62.22 82 ARG A N 1
ATOM 660 C CA . ARG A 1 82 ? 8.298 14.535 32.643 1.00 62.22 82 ARG A CA 1
ATOM 661 C C . ARG A 1 82 ? 9.462 13.968 33.456 1.00 62.22 82 ARG A C 1
ATOM 663 O O . ARG A 1 82 ? 9.812 12.801 33.282 1.00 62.22 82 ARG A O 1
ATOM 670 N N . GLN A 1 83 ? 10.104 14.807 34.268 1.00 60.19 83 GLN A N 1
ATOM 671 C CA . GLN A 1 83 ? 10.954 14.329 35.343 1.00 60.19 83 GLN A CA 1
ATOM 672 C C . GLN A 1 83 ? 10.005 13.566 36.255 1.00 60.19 83 GLN A C 1
ATOM 674 O O . GLN A 1 83 ? 9.177 14.151 36.949 1.00 60.19 83 GLN A O 1
ATOM 679 N N . VAL A 1 84 ? 10.020 12.244 36.112 1.00 55.16 84 VAL A N 1
ATOM 680 C CA . VAL A 1 84 ? 9.293 11.355 37.004 1.00 55.16 84 VAL A CA 1
ATOM 681 C C . VAL A 1 84 ? 10.043 11.450 38.328 1.00 55.16 84 VAL A C 1
ATOM 683 O O . VAL A 1 84 ? 11.191 11.012 38.407 1.00 55.16 84 VAL A O 1
ATOM 686 N N . GLN A 1 85 ? 9.439 12.147 39.290 1.00 41.03 85 GLN A N 1
ATOM 687 C CA . GLN A 1 85 ? 9.855 12.149 40.690 1.00 41.03 85 GLN A CA 1
ATOM 688 C C . GLN A 1 85 ? 9.607 10.763 41.286 1.00 41.03 85 GLN A C 1
ATOM 690 O O . GLN A 1 85 ? 8.530 10.192 40.992 1.00 41.03 85 GLN A O 1
#

Secondary structure (DSSP, 8-state):
-PPPPHHHHHH-HHHHTT-----PPP------HHHHHHHHTTGGG---------TTS-----HHHHHHH-TT---HHHH------

Radius of gyration: 25.08 Å; Cα contacts (8 Å, |Δi|>4): 8; chains: 1; bounding box: 44×46×66 Å

Sequence (85 aa):
MQRIRIEGIKNDPWFRKNYVSSKCREDEEVNLDDIHAVFDDIEENYVSEQSGNNDTGPLIMNAFEMITLSQGLNLSALFDRRQVQ

Solvent-accessible surface area (backbone atoms only — not comparable to full-atom values): 6057 Å² total; per-residue (Å²): 139,81,85,80,49,72,69,52,49,68,67,29,75,76,58,49,61,91,59,75,85,78,82,69,76,75,87,65,92,70,82,56,63,69,58,47,66,64,55,68,76,44,76,86,67,74,69,70,83,71,88,61,85,60,93,84,55,81,82,90,68,55,71,70,56,54,47,72,69,40,92,85,62,79,65,64,78,80,67,63,70,77,78,80,126

Foldseek 3Di:
DDDDDPVRLCPDPVNPVPDDDDPDPPPDPDDCVVVCVVCVVCPVPPPDPPPPPPPPDDPPDDPVRVLVPDDPRDCVVVVPPPPPD